Protein AF-A0A9P0C7Q3-F1 (afdb_monomer)

Organism: NCBI:txid40085

Foldseek 3Di:
DDDDCPVVLVVVLVVLVVVLVVVLVVVCVVVPDDPVVNVVSVVVSVVVSVVVNCVVVVVVVCCVVVVVVVVVVVCVVVVPDPPPVVVVVVVVVVVVVVVCVVVPPDPPPVVVVVVVVVVVVVVVVVVVVVVVVVVVVVVVVVVVVD

Sequence (146 aa):
MAKPKTEDASEDAKKIVDDAKNFIEKAISDIGKTSATKQLILGTASGWITGFMTMKIGKVAAVGIGGGVILLHIASQKGYIDINWEKINKKVDKISDKIEKESTGRSPDWFEKVSMKSYWTWMFIIHYNYLTYQSIKKLVLSIYWR

Radius of gyration: 27.17 Å; Cα contacts (8 Å, |Δi|>4): 17; chains: 1; bounding box: 51×82×52 Å

Mean predicted aligned error: 17.32 Å

pLDDT: mean 74.06, std 11.29, range [37.34, 89.81]

Secondary structure (DSSP, 8-state):
----THHHHHHHHHHHHHHHHHHHHHHHHHTTT-HHHHHHHHHHHHHHHHHHHHHHHHHHHHHHHHHHHHHHHHHHHHTS----HHHHHHHHHHHHHHHHHHHTT-S-THHHHHHHHHHHHHHHHHHHHHHHHHHHHHHHHHHHT-

Structure (mmCIF, N/CA/C/O backbone):
data_AF-A0A9P0C7Q3-F1
#
_entry.id   AF-A0A9P0C7Q3-F1
#
loop_
_atom_site.group_PDB
_atom_site.id
_atom_site.type_symbol
_atom_site.label_atom_id
_atom_site.label_alt_id
_atom_site.label_comp_id
_atom_site.label_asym_id
_atom_site.label_entity_id
_atom_site.label_seq_id
_atom_site.pdbx_PDB_ins_code
_atom_site.Cartn_x
_atom_site.Cartn_y
_atom_site.Cartn_z
_atom_site.occupancy
_atom_site.B_iso_or_equiv
_atom_site.auth_seq_id
_atom_site.auth_comp_id
_atom_site.auth_asym_id
_atom_site.auth_atom_id
_atom_site.pdbx_PDB_model_num
ATOM 1 N N . MET A 1 1 ? -19.156 -28.798 7.370 1.00 37.34 1 MET A N 1
ATOM 2 C CA . MET A 1 1 ? -17.829 -28.246 7.723 1.00 37.34 1 MET A CA 1
ATOM 3 C C . MET A 1 1 ? -17.200 -27.688 6.452 1.00 37.34 1 MET A C 1
ATOM 5 O O . MET A 1 1 ? -16.641 -28.452 5.682 1.00 37.34 1 MET A O 1
ATOM 9 N N . ALA A 1 2 ? -17.378 -26.396 6.163 1.00 43.88 2 ALA A N 1
ATOM 10 C CA . ALA A 1 2 ? -16.751 -25.768 4.999 1.00 43.88 2 ALA A CA 1
ATOM 11 C C . ALA A 1 2 ? -15.344 -25.315 5.405 1.00 43.88 2 ALA A C 1
ATOM 13 O O . ALA A 1 2 ? -15.204 -24.355 6.164 1.00 43.88 2 ALA A O 1
ATOM 14 N N . LYS A 1 3 ? -14.312 -26.046 4.967 1.00 42.84 3 LYS A N 1
ATOM 15 C CA . LYS A 1 3 ? -12.927 -25.575 5.076 1.00 42.84 3 LYS A CA 1
ATOM 16 C C . LYS A 1 3 ? -12.817 -24.247 4.302 1.00 42.84 3 LYS A C 1
ATOM 18 O O . LYS A 1 3 ? -13.356 -24.160 3.198 1.00 42.84 3 LYS A O 1
ATOM 23 N N . PRO A 1 4 ? -12.233 -23.191 4.888 1.00 45.59 4 PRO A N 1
ATOM 24 C CA . PRO A 1 4 ? -12.208 -21.874 4.269 1.00 45.59 4 PRO A CA 1
ATOM 25 C C . PRO A 1 4 ? -11.283 -21.870 3.043 1.00 45.59 4 PRO A C 1
ATOM 27 O O . PRO A 1 4 ? -10.241 -22.515 3.051 1.00 45.59 4 PRO A O 1
ATOM 30 N N . LYS A 1 5 ? -11.685 -21.100 2.023 1.00 53.03 5 LYS A N 1
ATOM 31 C CA . LYS A 1 5 ? -11.100 -20.871 0.678 1.00 53.03 5 LYS A CA 1
ATOM 32 C C . LYS A 1 5 ? -9.657 -20.318 0.652 1.00 53.03 5 LYS A C 1
ATOM 34 O O . LYS A 1 5 ? -9.258 -19.611 -0.272 1.00 53.03 5 LYS A O 1
ATOM 39 N N . THR A 1 6 ? -8.890 -20.542 1.711 1.00 49.25 6 THR A N 1
ATOM 40 C CA . THR A 1 6 ? -7.528 -20.036 1.893 1.00 49.25 6 THR A CA 1
ATOM 41 C C . THR A 1 6 ? -6.501 -20.918 1.182 1.00 49.25 6 THR A C 1
ATOM 43 O O . THR A 1 6 ? -5.482 -20.406 0.728 1.00 49.25 6 THR A O 1
ATOM 46 N N . GLU A 1 7 ? -6.784 -22.219 1.049 1.00 52.03 7 GLU A N 1
ATOM 47 C CA . GLU A 1 7 ? -5.955 -23.181 0.306 1.00 52.03 7 GLU A CA 1
ATOM 48 C C . GLU A 1 7 ? -5.970 -22.830 -1.195 1.00 52.03 7 GLU A C 1
ATOM 50 O O . GLU A 1 7 ? -4.906 -22.585 -1.767 1.00 52.03 7 GLU A O 1
ATOM 55 N N . ASP A 1 8 ? -7.161 -22.608 -1.763 1.00 57.59 8 ASP A N 1
ATOM 56 C CA . ASP A 1 8 ? -7.377 -22.231 -3.171 1.00 57.59 8 ASP A CA 1
ATOM 57 C C . ASP A 1 8 ? -6.686 -20.904 -3.539 1.00 57.59 8 ASP A C 1
ATOM 59 O O . ASP A 1 8 ? -5.949 -20.812 -4.517 1.00 57.59 8 ASP A O 1
ATOM 63 N N . ALA A 1 9 ? -6.845 -19.871 -2.702 1.00 59.00 9 ALA A N 1
ATOM 64 C CA . ALA A 1 9 ? -6.247 -18.558 -2.949 1.00 59.00 9 ALA A CA 1
ATOM 65 C C . ALA A 1 9 ? -4.712 -18.571 -2.851 1.00 59.00 9 ALA A C 1
ATOM 67 O O . ALA A 1 9 ? -4.043 -17.791 -3.533 1.00 59.00 9 ALA A O 1
ATOM 68 N N . SER A 1 10 ? -4.150 -19.435 -1.998 1.00 63.28 10 SER A N 1
ATOM 69 C CA . SER A 1 10 ? -2.699 -19.601 -1.868 1.00 63.28 10 SER A CA 1
ATOM 70 C C . SER A 1 10 ? -2.103 -20.369 -3.048 1.00 63.28 10 SER A C 1
ATOM 72 O O . SER A 1 10 ? -0.996 -20.056 -3.489 1.00 63.28 10 SER A O 1
ATOM 74 N N . GLU A 1 11 ? -2.842 -21.338 -3.586 1.00 69.81 11 GLU A N 1
ATOM 75 C CA . GLU A 1 11 ? -2.429 -22.123 -4.742 1.00 69.81 11 GLU A CA 1
ATOM 76 C C . GLU A 1 11 ? -2.530 -21.300 -6.033 1.00 69.81 11 GLU A C 1
ATOM 78 O O . GLU A 1 11 ? -1.590 -21.288 -6.829 1.00 69.81 11 GLU A O 1
ATOM 83 N N . ASP A 1 12 ? -3.601 -20.519 -6.190 1.00 72.00 12 ASP A N 1
ATOM 84 C CA . ASP A 1 12 ? -3.768 -19.568 -7.293 1.00 72.00 12 ASP A CA 1
ATOM 85 C C . ASP A 1 12 ? -2.685 -18.484 -7.277 1.00 72.00 12 ASP A C 1
ATOM 87 O O . ASP A 1 12 ? -2.139 -18.119 -8.318 1.00 72.00 12 ASP A O 1
ATOM 91 N N . ALA A 1 13 ? -2.331 -17.981 -6.092 1.00 71.12 13 ALA A N 1
ATOM 92 C CA . ALA A 1 13 ? -1.251 -17.014 -5.939 1.00 71.12 13 ALA A CA 1
ATOM 93 C C . ALA A 1 13 ? 0.104 -17.600 -6.346 1.00 71.12 13 ALA A C 1
ATOM 95 O O . ALA A 1 13 ? 0.865 -16.940 -7.051 1.00 71.12 13 ALA A O 1
ATOM 96 N N . LYS A 1 14 ? 0.393 -18.842 -5.937 1.00 77.44 14 LYS A N 1
ATOM 97 C CA . LYS A 1 14 ? 1.622 -19.546 -6.327 1.00 77.44 14 LYS A CA 1
ATOM 98 C C . LYS A 1 14 ? 1.687 -19.757 -7.838 1.00 77.44 14 LYS A C 1
ATOM 100 O O . LYS A 1 14 ? 2.686 -19.379 -8.438 1.00 77.44 14 LYS A O 1
ATOM 105 N N . LYS A 1 15 ? 0.603 -20.236 -8.457 1.00 81.38 15 LYS A N 1
ATOM 106 C CA . LYS A 1 15 ? 0.513 -20.430 -9.916 1.00 81.38 15 LYS A CA 1
ATOM 107 C C . LYS A 1 15 ? 0.750 -19.131 -10.692 1.00 81.38 15 LYS A C 1
ATOM 109 O O . LYS A 1 15 ? 1.559 -19.114 -11.611 1.00 81.38 15 LYS A O 1
ATOM 114 N N . ILE A 1 16 ? 0.122 -18.027 -10.280 1.00 77.75 16 ILE A N 1
ATOM 115 C CA . ILE A 1 16 ? 0.304 -16.710 -10.920 1.00 77.75 16 ILE A CA 1
ATOM 116 C C . ILE A 1 16 ? 1.750 -16.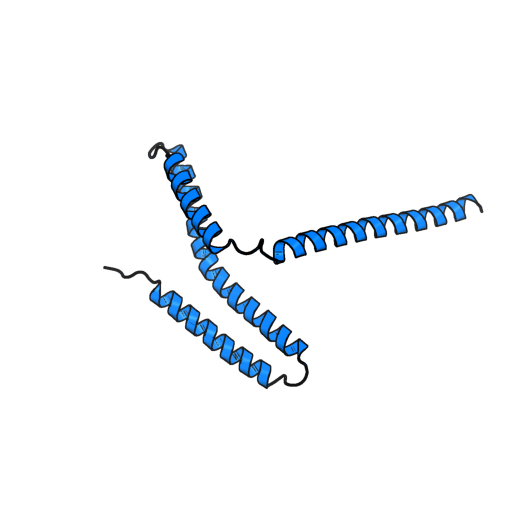213 -10.783 1.00 77.75 16 ILE A C 1
ATOM 118 O O . ILE A 1 16 ? 2.299 -15.632 -11.720 1.00 77.75 16 ILE A O 1
ATOM 122 N N . VAL A 1 17 ? 2.374 -16.423 -9.621 1.00 79.06 17 VAL A N 1
ATOM 123 C CA . VAL A 1 17 ? 3.772 -16.037 -9.386 1.00 79.06 17 VAL A C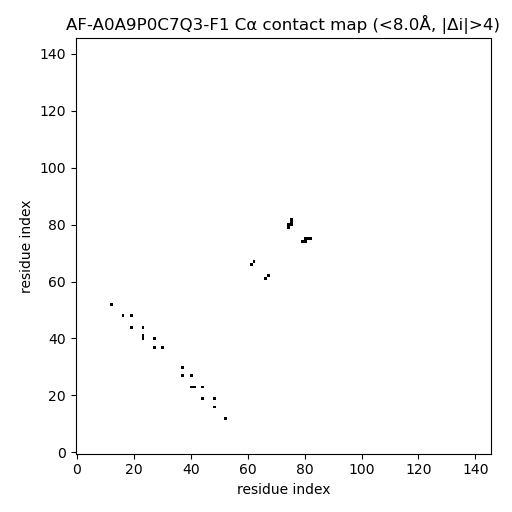A 1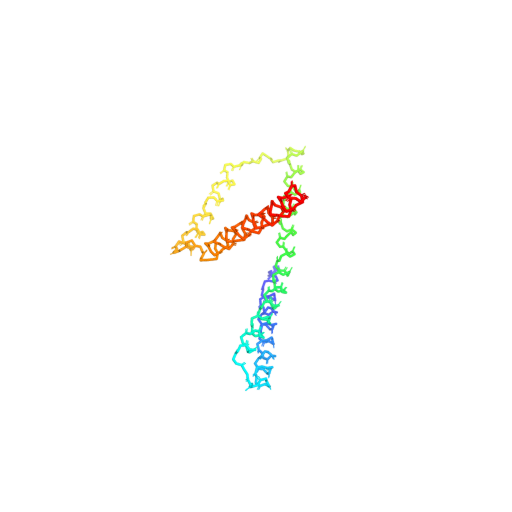
ATOM 124 C C . VAL A 1 17 ? 4.727 -16.885 -10.227 1.00 79.06 17 VAL A C 1
ATOM 126 O O . VAL A 1 17 ? 5.670 -16.332 -10.794 1.00 79.06 17 VAL A O 1
ATOM 129 N N . ASP A 1 18 ? 4.490 -18.190 -10.337 1.00 84.56 18 ASP A N 1
ATOM 130 C CA . ASP A 1 18 ? 5.337 -19.106 -11.105 1.00 84.56 18 ASP A CA 1
ATOM 131 C C . ASP A 1 18 ? 5.211 -18.880 -12.622 1.00 84.56 18 ASP A C 1
ATOM 133 O O . ASP A 1 18 ? 6.228 -18.816 -13.317 1.00 84.56 18 ASP A O 1
ATOM 137 N N . ASP A 1 19 ? 4.003 -18.638 -13.139 1.00 84.62 19 ASP A N 1
ATOM 138 C CA . ASP A 1 19 ? 3.800 -18.246 -14.542 1.00 84.62 19 ASP A CA 1
ATOM 139 C C . ASP A 1 19 ? 4.510 -16.931 -14.861 1.00 84.62 19 ASP A C 1
ATOM 141 O O . ASP A 1 19 ? 5.195 -16.800 -15.880 1.00 84.62 19 ASP A O 1
ATOM 145 N N . ALA A 1 20 ? 4.405 -15.951 -13.966 1.00 80.50 20 ALA A N 1
ATOM 146 C CA . ALA A 1 20 ? 5.045 -14.668 -14.175 1.00 80.50 20 ALA A CA 1
ATOM 147 C C . ALA A 1 20 ? 6.579 -14.766 -14.107 1.00 80.50 20 ALA A C 1
ATOM 149 O O . ALA A 1 20 ? 7.257 -14.123 -14.909 1.00 80.50 20 ALA A O 1
ATOM 150 N N . LYS A 1 21 ? 7.136 -15.611 -13.227 1.00 82.31 21 LYS A N 1
ATOM 151 C CA . LYS A 1 21 ? 8.575 -15.931 -13.217 1.00 82.31 21 LYS A CA 1
ATOM 152 C C . LYS A 1 21 ? 9.029 -16.526 -14.549 1.00 82.31 21 LYS A C 1
ATOM 154 O O . LYS A 1 21 ? 9.985 -16.014 -15.125 1.00 82.31 21 LYS A O 1
ATOM 159 N N . ASN A 1 22 ? 8.309 -17.516 -15.079 1.00 87.75 22 ASN A N 1
ATOM 160 C CA . ASN A 1 22 ? 8.626 -18.140 -16.369 1.00 87.75 22 ASN A CA 1
ATOM 161 C C . ASN A 1 22 ? 8.582 -17.132 -17.537 1.00 87.75 22 ASN A C 1
ATOM 163 O O . ASN A 1 22 ? 9.462 -17.134 -18.401 1.00 87.75 22 ASN A O 1
ATOM 167 N N . PHE A 1 23 ? 7.593 -16.231 -17.566 1.00 83.88 23 PHE A N 1
ATOM 168 C CA . PHE A 1 23 ? 7.494 -15.174 -18.586 1.00 83.88 23 PHE A CA 1
ATOM 169 C C . PHE A 1 23 ? 8.629 -14.151 -18.498 1.00 83.88 23 PHE A C 1
ATOM 171 O O . PHE A 1 23 ? 9.174 -13.726 -19.520 1.00 83.88 23 PHE A O 1
ATOM 178 N N . ILE A 1 24 ? 8.992 -13.762 -17.279 1.00 80.50 24 ILE A N 1
ATOM 179 C CA . ILE A 1 24 ? 10.086 -12.831 -17.017 1.00 80.50 24 ILE A CA 1
ATOM 180 C C . ILE A 1 24 ? 11.427 -13.459 -17.407 1.00 80.50 24 ILE A C 1
ATOM 182 O O . ILE A 1 24 ? 12.215 -12.811 -18.092 1.00 80.50 24 ILE A O 1
ATOM 186 N N . GLU A 1 25 ? 11.684 -14.715 -17.035 1.00 81.31 25 GLU A N 1
ATOM 187 C CA . GLU A 1 25 ? 12.903 -15.439 -17.418 1.00 81.31 25 GLU A CA 1
ATOM 188 C C . GLU A 1 25 ? 13.043 -15.544 -18.939 1.00 81.31 25 GLU A C 1
ATOM 190 O O . GLU A 1 25 ? 14.119 -15.275 -19.480 1.00 81.31 25 GLU A O 1
ATOM 195 N N . LYS A 1 26 ? 11.942 -15.828 -19.643 1.00 82.88 26 LYS A N 1
ATOM 196 C CA . LYS A 1 26 ? 11.910 -15.875 -21.109 1.00 82.88 26 LYS A CA 1
ATOM 197 C C . LYS A 1 26 ? 12.211 -14.507 -21.737 1.00 82.88 26 LYS A C 1
ATOM 199 O O . LYS A 1 26 ? 13.073 -14.413 -22.607 1.00 82.88 26 LYS A O 1
ATOM 204 N N . ALA A 1 27 ? 11.603 -13.432 -21.230 1.00 78.75 27 ALA A N 1
ATOM 205 C CA . ALA A 1 27 ? 11.865 -12.065 -21.694 1.00 78.75 27 ALA A CA 1
ATOM 206 C C . ALA A 1 27 ? 13.305 -11.594 -21.395 1.00 78.75 27 ALA A C 1
ATOM 208 O O . ALA A 1 27 ? 13.925 -10.894 -22.197 1.00 78.75 27 ALA A O 1
ATOM 209 N N . ILE A 1 28 ? 13.869 -11.992 -20.252 1.00 74.00 28 ILE A N 1
ATOM 210 C CA . ILE A 1 28 ? 15.256 -11.685 -19.867 1.00 74.00 28 ILE A CA 1
ATOM 211 C C . ILE A 1 28 ? 16.269 -12.457 -20.719 1.00 74.00 28 ILE A C 1
ATOM 213 O O . ILE A 1 28 ? 17.367 -11.938 -20.966 1.00 74.00 28 ILE A O 1
ATOM 217 N N . SER A 1 29 ? 15.921 -13.679 -21.129 1.00 75.69 29 SER A N 1
ATOM 218 C CA . SER A 1 29 ? 16.710 -14.498 -22.053 1.00 75.69 29 SER A CA 1
ATOM 219 C C . SER A 1 29 ? 16.763 -13.850 -23.443 1.00 75.69 29 SER A C 1
ATOM 221 O O . SER A 1 29 ? 17.849 -13.687 -24.000 1.00 75.69 29 SER A O 1
ATOM 223 N N . ASP A 1 30 ? 15.626 -13.351 -23.939 1.00 74.31 30 ASP A N 1
ATOM 224 C CA . ASP A 1 30 ? 15.517 -12.739 -25.272 1.00 74.31 30 ASP A CA 1
ATOM 225 C C . ASP A 1 30 ? 16.204 -11.356 -25.387 1.00 74.31 30 ASP A C 1
ATOM 227 O O . ASP A 1 30 ? 16.688 -10.983 -26.456 1.00 74.31 30 ASP A O 1
ATOM 231 N N . ILE A 1 31 ? 16.317 -10.581 -24.298 1.00 66.19 31 ILE A N 1
ATOM 232 C CA . ILE A 1 31 ? 16.788 -9.172 -24.319 1.00 66.19 31 ILE A CA 1
ATOM 233 C C . ILE A 1 31 ? 18.281 -9.042 -23.928 1.00 66.19 31 ILE A C 1
ATOM 235 O O . ILE A 1 31 ? 18.715 -8.086 -23.289 1.00 66.19 31 ILE A O 1
ATOM 239 N N . GLY A 1 32 ? 19.124 -10.007 -24.300 1.00 59.50 32 GLY A N 1
ATOM 240 C CA . GLY A 1 32 ? 20.499 -10.208 -23.803 1.00 59.50 32 GLY A CA 1
ATOM 241 C C . GLY A 1 32 ? 21.576 -9.110 -23.980 1.00 59.50 32 GLY A C 1
ATOM 242 O O . GLY A 1 32 ? 22.748 -9.467 -24.025 1.00 59.50 32 GLY A O 1
ATOM 243 N N . LYS A 1 33 ? 21.273 -7.804 -24.069 1.00 57.88 33 LYS A N 1
ATOM 244 C CA . LYS A 1 33 ? 22.278 -6.770 -24.405 1.00 57.88 33 LYS A CA 1
ATOM 245 C C . LYS A 1 33 ? 22.518 -5.638 -23.391 1.00 57.88 33 LYS A C 1
ATOM 247 O O . LYS A 1 33 ? 23.448 -4.871 -23.604 1.00 57.88 33 LYS A O 1
ATOM 252 N N . THR A 1 34 ? 21.798 -5.515 -22.266 1.00 59.75 34 THR A N 1
ATOM 253 C CA . THR A 1 34 ? 22.147 -4.522 -21.211 1.00 59.75 34 THR A CA 1
ATOM 254 C C . THR A 1 34 ? 21.635 -4.918 -19.815 1.00 59.75 34 THR A C 1
ATOM 256 O O . THR A 1 34 ? 20.465 -5.251 -19.642 1.00 59.75 34 THR A O 1
ATOM 259 N N . SER A 1 35 ? 22.509 -4.847 -18.799 1.00 63.94 35 SER A N 1
ATOM 260 C CA . SER A 1 35 ? 22.218 -5.194 -17.390 1.00 63.94 35 SER A CA 1
ATOM 261 C C . SER A 1 35 ? 21.105 -4.332 -16.766 1.00 63.94 35 SER A C 1
ATOM 263 O O . SER A 1 35 ? 20.217 -4.845 -16.084 1.00 63.94 35 SER A O 1
ATOM 265 N N . ALA A 1 36 ? 21.084 -3.033 -17.081 1.00 69.25 36 ALA A N 1
ATOM 266 C CA . ALA A 1 36 ? 20.076 -2.098 -16.578 1.00 69.25 36 ALA A CA 1
ATOM 267 C C . ALA A 1 36 ? 18.656 -2.422 -17.082 1.00 69.25 36 ALA A C 1
ATOM 269 O O . ALA A 1 36 ? 17.696 -2.346 -16.322 1.00 69.25 36 ALA A O 1
ATOM 270 N N . THR A 1 37 ? 18.514 -2.856 -18.338 1.00 73.31 37 THR A N 1
ATOM 271 C CA . THR A 1 37 ? 17.220 -3.236 -18.925 1.00 73.31 37 THR A CA 1
ATOM 272 C C . THR A 1 37 ? 16.665 -4.507 -18.279 1.00 73.31 37 THR A C 1
ATOM 274 O O . THR A 1 37 ? 15.465 -4.588 -18.037 1.00 73.31 37 THR A O 1
ATOM 277 N N . LYS A 1 38 ? 17.528 -5.468 -17.912 1.00 69.94 38 LYS A N 1
ATOM 278 C CA . LYS A 1 38 ? 17.121 -6.668 -17.158 1.00 69.94 38 LYS A CA 1
ATOM 279 C C . LYS A 1 38 ? 16.586 -6.311 -15.774 1.00 69.94 38 LYS A C 1
ATOM 281 O O . LYS A 1 38 ? 15.525 -6.795 -15.395 1.00 69.94 38 LYS A O 1
ATOM 286 N N . GLN A 1 39 ? 17.283 -5.439 -15.043 1.00 75.00 39 GLN A N 1
ATOM 287 C CA . GLN A 1 39 ? 16.839 -4.975 -13.724 1.00 75.00 39 GLN A CA 1
ATOM 288 C C . GLN A 1 39 ? 15.551 -4.153 -13.797 1.00 75.00 39 GLN A C 1
ATOM 290 O O . GLN A 1 39 ? 14.691 -4.302 -12.934 1.00 75.00 39 GLN A O 1
ATOM 295 N N . LEU A 1 40 ? 15.391 -3.333 -14.840 1.00 82.62 40 LEU A N 1
ATOM 296 C CA . LEU A 1 40 ? 14.163 -2.582 -15.077 1.00 82.62 40 LEU A CA 1
ATOM 297 C C . LEU A 1 40 ? 12.987 -3.527 -15.349 1.00 82.62 40 LEU A C 1
ATOM 299 O O . LEU A 1 40 ? 11.967 -3.413 -14.685 1.00 82.62 40 LEU A O 1
ATOM 303 N N . ILE A 1 41 ? 13.133 -4.493 -16.261 1.00 80.19 41 ILE A N 1
ATOM 304 C CA . ILE A 1 41 ? 12.068 -5.455 -16.587 1.00 80.19 41 ILE A CA 1
ATOM 305 C C . ILE A 1 41 ? 11.718 -6.312 -15.365 1.00 80.19 41 ILE A C 1
ATOM 307 O O . ILE A 1 41 ? 10.539 -6.468 -15.051 1.00 80.19 41 ILE A O 1
ATOM 311 N N . LEU A 1 42 ? 12.723 -6.800 -14.629 1.00 80.25 42 LEU A N 1
ATOM 312 C CA . LEU A 1 42 ? 12.528 -7.515 -13.364 1.00 80.25 42 LEU A CA 1
ATOM 313 C C . LEU A 1 42 ? 11.788 -6.656 -12.336 1.00 80.25 42 LEU A C 1
ATOM 315 O O . LEU A 1 42 ? 10.839 -7.122 -11.705 1.00 80.25 42 LEU A O 1
ATOM 319 N N . GLY A 1 43 ? 12.196 -5.398 -12.178 1.00 81.62 43 GLY A N 1
ATOM 320 C CA . GLY A 1 43 ? 11.588 -4.450 -11.247 1.00 81.62 43 GLY A CA 1
ATOM 321 C C . GLY A 1 43 ? 10.149 -4.092 -11.621 1.00 81.62 43 GLY A C 1
ATOM 322 O O . GLY A 1 43 ? 9.262 -4.111 -10.772 1.00 81.62 43 GLY A O 1
ATOM 323 N N . THR A 1 44 ? 9.879 -3.825 -12.898 1.00 85.88 44 THR A N 1
ATOM 324 C CA . THR A 1 44 ? 8.539 -3.489 -13.391 1.00 85.88 44 THR A CA 1
ATOM 325 C C . THR A 1 44 ? 7.599 -4.690 -13.329 1.00 85.88 44 THR A C 1
ATOM 327 O O . THR A 1 44 ? 6.463 -4.549 -12.877 1.00 85.88 44 THR A O 1
ATOM 330 N N . ALA A 1 45 ? 8.055 -5.880 -13.721 1.00 85.00 45 ALA A N 1
ATOM 331 C CA . ALA A 1 45 ? 7.221 -7.075 -13.707 1.00 85.00 45 ALA A CA 1
ATOM 332 C C . ALA A 1 45 ? 6.938 -7.561 -12.276 1.00 85.00 45 ALA A C 1
ATOM 334 O O . ALA A 1 45 ? 5.787 -7.847 -11.946 1.00 85.00 45 ALA A O 1
ATOM 335 N N . SER A 1 46 ? 7.941 -7.554 -11.390 1.00 83.31 46 SER A N 1
ATOM 336 C CA . SER A 1 46 ? 7.730 -7.839 -9.960 1.00 83.31 46 SER A CA 1
ATOM 337 C C . SER A 1 46 ? 6.789 -6.825 -9.301 1.00 83.31 46 SER A C 1
ATOM 339 O O . SER A 1 46 ? 5.915 -7.217 -8.523 1.00 83.31 46 SER A O 1
ATOM 341 N N . GLY A 1 47 ? 6.892 -5.543 -9.669 1.00 83.31 47 GLY A N 1
ATOM 342 C CA . GLY A 1 47 ? 5.961 -4.499 -9.244 1.00 83.31 47 GLY A CA 1
ATOM 343 C C . GLY A 1 47 ? 4.524 -4.747 -9.713 1.00 83.31 47 GLY A C 1
ATOM 344 O O . GLY A 1 47 ? 3.588 -4.588 -8.930 1.00 83.31 47 GLY A O 1
ATOM 345 N N . TRP A 1 48 ? 4.333 -5.200 -10.955 1.00 84.81 48 TRP A N 1
ATOM 346 C CA . TRP A 1 48 ? 3.005 -5.481 -11.508 1.00 84.81 48 TRP A CA 1
ATOM 347 C C . TRP A 1 48 ? 2.341 -6.712 -10.872 1.00 84.81 48 TRP A C 1
ATOM 349 O O . TRP A 1 48 ? 1.177 -6.641 -10.476 1.00 84.81 48 TRP A O 1
ATOM 359 N N . ILE A 1 49 ? 3.089 -7.803 -10.674 1.00 83.50 49 ILE A N 1
ATOM 360 C CA . ILE A 1 49 ? 2.602 -9.020 -9.993 1.00 83.50 49 ILE A CA 1
ATOM 361 C C . ILE A 1 49 ? 2.223 -8.706 -8.542 1.00 83.50 49 ILE A C 1
ATOM 363 O O . ILE A 1 49 ? 1.135 -9.059 -8.082 1.00 83.50 49 ILE A O 1
ATOM 367 N N . THR A 1 50 ? 3.098 -7.988 -7.831 1.00 85.06 50 THR A N 1
ATOM 368 C CA . THR A 1 50 ? 2.851 -7.572 -6.444 1.00 85.06 50 THR A CA 1
ATOM 369 C C . THR A 1 50 ? 1.633 -6.652 -6.363 1.00 85.06 50 THR A C 1
ATOM 371 O O . THR A 1 50 ? 0.802 -6.811 -5.467 1.00 85.06 50 THR A O 1
ATOM 374 N N . GLY A 1 51 ? 1.466 -5.735 -7.322 1.00 81.69 51 GLY A N 1
ATOM 375 C CA . GLY A 1 51 ? 0.302 -4.853 -7.415 1.00 81.69 51 GLY A CA 1
ATOM 376 C C . GLY A 1 51 ? -1.009 -5.608 -7.655 1.00 81.69 51 GLY A C 1
ATOM 377 O O . GLY A 1 51 ? -2.004 -5.347 -6.975 1.00 81.69 51 GLY A O 1
ATOM 378 N N . PHE A 1 52 ? -1.010 -6.595 -8.554 1.00 77.62 52 PHE A N 1
ATOM 379 C CA . PHE A 1 52 ? -2.189 -7.421 -8.831 1.00 77.62 52 PHE A CA 1
ATOM 380 C C . PHE A 1 52 ? -2.593 -8.277 -7.620 1.00 77.62 52 PHE A C 1
ATOM 382 O O . PHE A 1 52 ? -3.774 -8.344 -7.262 1.00 77.62 52 PHE A O 1
ATOM 389 N N . MET A 1 53 ? -1.612 -8.866 -6.929 1.00 80.69 53 MET A N 1
ATOM 390 C CA . MET A 1 53 ? -1.832 -9.617 -5.688 1.00 80.69 53 MET A CA 1
ATOM 391 C C . MET A 1 53 ? -2.369 -8.710 -4.566 1.00 80.69 53 MET A C 1
ATOM 393 O O . MET A 1 53 ? -3.334 -9.055 -3.878 1.00 80.69 53 MET A O 1
ATOM 397 N N . THR A 1 54 ? -1.807 -7.504 -4.438 1.00 83.56 54 THR A N 1
ATOM 398 C CA . THR A 1 54 ? -2.231 -6.494 -3.457 1.00 83.56 54 THR A CA 1
ATOM 399 C C . THR A 1 54 ? -3.645 -5.992 -3.733 1.00 83.56 54 THR A C 1
ATOM 401 O O . THR A 1 54 ? -4.393 -5.775 -2.789 1.00 83.56 54 THR A O 1
ATOM 404 N N . MET A 1 55 ? -4.083 -5.872 -4.990 1.00 80.81 55 MET A N 1
ATOM 405 C CA . MET A 1 55 ? -5.479 -5.538 -5.312 1.00 80.81 55 MET A CA 1
ATOM 406 C C . MET A 1 55 ? -6.470 -6.611 -4.839 1.00 80.81 55 MET A C 1
ATOM 408 O O . MET A 1 55 ? -7.565 -6.272 -4.383 1.00 80.81 55 MET A O 1
ATOM 412 N N . LYS A 1 56 ? -6.112 -7.901 -4.925 1.00 79.56 56 LYS A N 1
ATOM 413 C CA . LYS A 1 56 ? -6.977 -8.994 -4.448 1.00 79.56 56 LYS A CA 1
ATOM 414 C C . LYS A 1 56 ? -7.100 -8.992 -2.927 1.00 79.56 56 LYS A C 1
ATOM 416 O O . LYS A 1 56 ? -8.215 -9.011 -2.408 1.00 79.56 56 LYS A O 1
ATOM 421 N N . ILE A 1 57 ? -5.970 -8.905 -2.224 1.00 77.44 57 ILE A N 1
ATOM 422 C CA . ILE A 1 57 ? -5.942 -8.831 -0.755 1.00 77.44 57 ILE A CA 1
ATOM 423 C C . ILE A 1 57 ? -6.565 -7.510 -0.281 1.00 77.44 57 ILE A C 1
ATOM 425 O O . ILE A 1 57 ? -7.320 -7.487 0.684 1.00 77.44 57 ILE A O 1
ATOM 429 N N . GLY A 1 58 ? -6.317 -6.424 -1.009 1.00 78.81 58 GLY A N 1
ATOM 430 C CA . GLY A 1 58 ? -6.794 -5.077 -0.728 1.00 78.81 58 GLY A CA 1
ATOM 431 C C . GLY A 1 58 ? -8.306 -4.938 -0.842 1.00 78.81 58 GLY A C 1
ATOM 432 O O . GLY A 1 58 ? -8.895 -4.271 -0.005 1.00 78.81 58 GLY A O 1
ATOM 433 N N . LYS A 1 59 ? -8.969 -5.610 -1.794 1.00 82.75 59 LYS A N 1
ATOM 434 C CA . LYS A 1 59 ? -10.443 -5.642 -1.848 1.00 82.75 59 LYS A CA 1
ATOM 435 C C . LYS A 1 59 ? -11.039 -6.329 -0.620 1.00 82.75 59 LYS A C 1
ATOM 437 O O . LYS A 1 59 ? -11.984 -5.812 -0.035 1.00 82.75 59 LYS A O 1
ATOM 442 N N . VAL A 1 60 ? -10.472 -7.460 -0.204 1.00 82.06 60 VAL A N 1
ATOM 443 C CA . VAL A 1 60 ? -10.932 -8.186 0.992 1.00 82.06 60 VAL A CA 1
ATOM 444 C C . VAL A 1 60 ? -10.645 -7.379 2.261 1.00 82.06 60 VAL A C 1
ATOM 446 O O . VAL A 1 60 ? -11.524 -7.241 3.108 1.00 82.06 60 VAL A O 1
ATOM 449 N N . ALA A 1 61 ? -9.458 -6.777 2.364 1.00 84.50 61 ALA A N 1
ATOM 450 C CA . ALA A 1 61 ? -9.077 -5.911 3.474 1.00 84.50 61 ALA A CA 1
ATOM 451 C C . ALA A 1 61 ? -9.940 -4.641 3.536 1.00 84.50 61 ALA A C 1
ATOM 453 O O . ALA A 1 61 ? -10.419 -4.290 4.607 1.00 84.50 61 ALA A O 1
ATOM 454 N N . ALA A 1 62 ? -10.207 -3.988 2.403 1.00 86.25 62 ALA A N 1
ATOM 455 C CA . ALA A 1 62 ? -11.042 -2.792 2.330 1.00 86.25 62 ALA A CA 1
ATOM 456 C C . ALA A 1 62 ? -12.502 -3.087 2.692 1.00 86.25 62 ALA A C 1
ATOM 458 O O . ALA A 1 62 ? -13.112 -2.303 3.412 1.00 86.25 62 ALA A O 1
ATOM 459 N N . VAL A 1 63 ? -13.058 -4.224 2.254 1.00 86.38 63 VAL A N 1
ATOM 460 C CA . VAL A 1 63 ? -14.415 -4.645 2.646 1.00 86.38 63 VAL A CA 1
ATOM 461 C C . VAL A 1 63 ? -14.463 -5.029 4.127 1.00 86.38 63 VAL A C 1
ATOM 463 O O . VAL A 1 63 ? -15.406 -4.651 4.815 1.00 86.38 63 VAL A O 1
ATOM 466 N N . GLY A 1 64 ? -13.445 -5.722 4.642 1.00 89.06 64 GLY A N 1
ATOM 467 C CA . GLY A 1 64 ? -13.361 -6.083 6.059 1.00 89.06 64 GLY A CA 1
ATOM 468 C C . GLY A 1 64 ? -13.230 -4.864 6.977 1.00 89.06 64 GLY A C 1
ATOM 469 O O . GLY A 1 64 ? -14.003 -4.716 7.921 1.00 89.06 64 GLY A O 1
ATOM 470 N N . ILE A 1 65 ? -12.293 -3.962 6.675 1.00 87.56 65 ILE A N 1
ATOM 471 C CA . ILE A 1 65 ? -12.050 -2.736 7.448 1.00 87.56 65 ILE A CA 1
ATOM 472 C C . ILE A 1 65 ? -13.221 -1.760 7.274 1.00 87.56 65 ILE A C 1
ATOM 474 O O . ILE A 1 65 ? -13.778 -1.289 8.263 1.00 87.56 65 ILE A O 1
ATOM 478 N N . GLY A 1 66 ? -13.646 -1.492 6.038 1.00 87.44 66 GLY A N 1
ATOM 479 C CA . GLY A 1 66 ? -14.744 -0.569 5.743 1.00 87.44 66 GLY A CA 1
ATOM 480 C C . GLY A 1 66 ? -16.089 -1.055 6.282 1.00 87.44 66 GLY A C 1
ATOM 481 O O . GLY A 1 66 ? -16.812 -0.291 6.919 1.00 87.44 66 GLY A O 1
ATOM 482 N N . GLY A 1 67 ? -16.402 -2.341 6.110 1.00 89.81 67 GLY A N 1
ATOM 483 C CA . GLY A 1 67 ? -17.598 -2.962 6.680 1.00 89.81 67 GLY A CA 1
ATOM 484 C C . GLY A 1 67 ? -17.581 -2.963 8.210 1.00 89.81 67 GLY A C 1
ATOM 485 O O . GLY A 1 67 ? -18.602 -2.668 8.829 1.00 89.81 67 GLY A O 1
ATOM 486 N N . GLY A 1 68 ? -16.419 -3.210 8.823 1.00 86.56 68 GLY A N 1
ATOM 487 C CA . GLY A 1 68 ? -16.237 -3.143 10.274 1.00 86.56 68 GLY A CA 1
ATOM 488 C C . GLY A 1 68 ? -16.512 -1.752 10.849 1.00 86.56 68 GLY A C 1
ATOM 489 O O . GLY A 1 68 ? -17.226 -1.637 11.843 1.00 86.56 68 GLY A O 1
ATOM 490 N N . VAL A 1 69 ? -16.021 -0.692 10.199 1.00 85.44 69 VAL A N 1
ATOM 491 C CA . VAL A 1 69 ? -16.259 0.702 10.623 1.00 85.44 69 VAL A CA 1
ATOM 492 C C . VAL A 1 69 ? -17.738 1.083 10.505 1.00 85.44 69 VAL A C 1
ATOM 494 O O . VAL A 1 69 ? -18.291 1.689 11.423 1.00 85.44 69 VAL A O 1
ATOM 497 N N . ILE A 1 70 ? -18.407 0.694 9.416 1.00 86.88 70 ILE A N 1
ATOM 498 C CA . ILE A 1 70 ? -19.839 0.975 9.217 1.00 86.88 70 ILE A CA 1
ATOM 499 C C . ILE A 1 70 ? -20.690 0.235 10.260 1.00 86.88 70 ILE A C 1
ATOM 501 O O . ILE A 1 70 ? -21.571 0.836 10.878 1.00 86.88 70 ILE A O 1
ATOM 505 N N . LEU A 1 71 ? -20.410 -1.050 10.502 1.00 81.69 71 LEU A N 1
ATOM 506 C CA . LEU A 1 71 ? -21.093 -1.835 11.536 1.00 81.69 71 LEU A CA 1
ATOM 507 C C . LEU A 1 71 ? -20.866 -1.250 12.935 1.00 81.69 71 LEU A C 1
ATOM 509 O O . LEU A 1 71 ? -21.808 -1.198 13.723 1.00 81.69 71 LEU A O 1
ATOM 513 N N . LEU A 1 72 ? -19.658 -0.759 13.229 1.00 79.06 72 LEU A N 1
ATOM 514 C CA . LEU A 1 72 ? -19.341 -0.096 14.495 1.00 79.06 72 LEU A CA 1
ATOM 515 C C . LEU A 1 72 ? -20.154 1.194 14.678 1.00 79.06 72 LEU A C 1
ATOM 517 O O . LEU A 1 72 ? -20.673 1.446 15.765 1.00 79.06 72 LEU A O 1
ATOM 521 N N . HIS A 1 73 ? -20.326 1.974 13.608 1.00 77.56 73 HIS A N 1
ATOM 522 C CA . HIS A 1 73 ? -21.135 3.193 13.629 1.00 77.56 73 HIS A CA 1
ATOM 523 C C . HIS A 1 73 ? -22.621 2.892 13.895 1.00 77.56 73 HIS A C 1
ATOM 525 O O . HIS A 1 73 ? -23.246 3.531 14.741 1.00 77.56 73 HIS A O 1
ATOM 531 N N . ILE A 1 74 ? -23.179 1.864 13.244 1.00 74.69 74 ILE A N 1
ATOM 532 C CA . ILE A 1 74 ? -24.575 1.435 13.445 1.00 74.69 74 ILE A CA 1
ATOM 533 C C . ILE A 1 74 ? -24.780 0.835 14.847 1.00 74.69 74 ILE A C 1
ATOM 535 O O . ILE A 1 74 ? -25.792 1.115 15.491 1.00 74.69 74 ILE A O 1
ATOM 539 N N .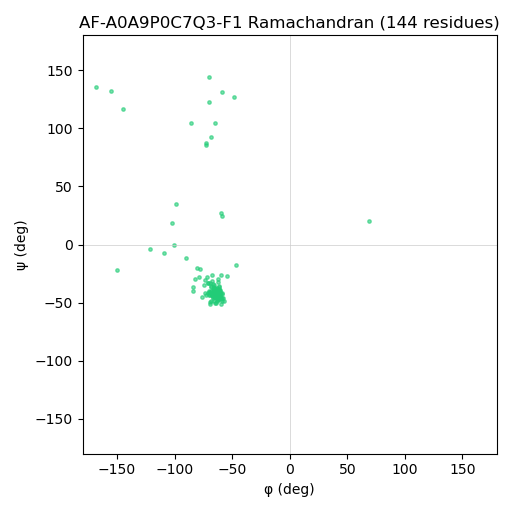 ALA A 1 75 ? -23.825 0.044 15.344 1.00 70.06 75 ALA A N 1
ATOM 540 C CA . ALA A 1 75 ? -23.870 -0.531 16.689 1.00 70.06 75 ALA A CA 1
ATOM 541 C C . ALA A 1 75 ? -23.828 0.552 17.778 1.00 70.06 75 ALA A C 1
ATOM 543 O O . ALA A 1 75 ? -24.591 0.478 18.742 1.00 70.06 75 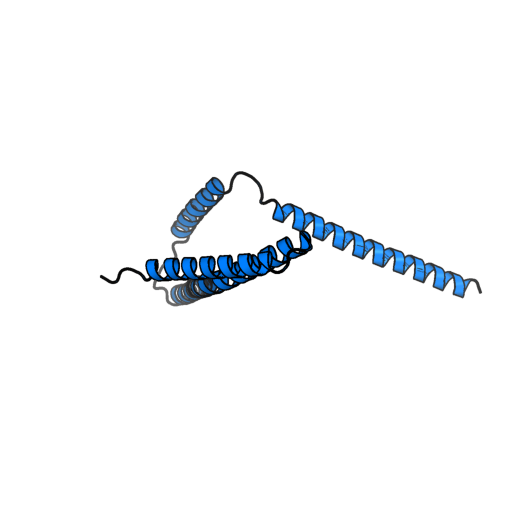ALA A O 1
ATOM 544 N N . SER A 1 76 ? -23.000 1.585 17.586 1.00 66.31 76 SER A N 1
ATOM 545 C CA . SER A 1 76 ? -22.920 2.736 18.489 1.00 66.31 76 SER A CA 1
ATOM 546 C C . SER A 1 76 ? -24.204 3.575 18.492 1.00 66.31 76 SER A C 1
ATOM 548 O O . SER A 1 76 ? -24.583 4.082 19.542 1.00 66.31 76 SER A O 1
ATOM 550 N N . GLN A 1 77 ? -24.897 3.694 17.354 1.00 62.59 77 GLN A N 1
ATOM 551 C CA . GLN A 1 77 ? -26.151 4.453 17.232 1.00 62.59 77 GLN A CA 1
ATOM 552 C C . GLN A 1 77 ? -27.383 3.692 17.759 1.00 62.59 77 GLN A C 1
ATOM 554 O O . GLN A 1 77 ? -28.346 4.319 18.194 1.00 62.59 77 GLN A O 1
ATOM 559 N N . LYS A 1 78 ? -27.380 2.349 17.721 1.00 57.25 78 LYS A N 1
ATOM 560 C CA . LYS A 1 78 ? -28.521 1.507 18.144 1.00 57.25 78 LYS A CA 1
ATOM 561 C C . LYS A 1 78 ? -28.397 0.880 19.541 1.00 57.25 78 LYS A C 1
ATOM 563 O O . LYS A 1 78 ? -29.317 0.184 19.958 1.00 57.25 78 LYS A O 1
ATOM 568 N N . GLY A 1 79 ? -27.305 1.121 20.268 1.00 56.25 79 GLY A N 1
ATOM 569 C CA . GLY A 1 79 ? -27.196 0.800 21.699 1.00 56.25 79 GLY A CA 1
ATOM 570 C C . GLY A 1 79 ? -27.151 -0.691 22.067 1.00 56.25 79 GLY A C 1
ATOM 571 O O . GLY A 1 79 ? -27.441 -1.031 23.207 1.00 56.25 79 GLY A O 1
ATOM 572 N N . TYR A 1 80 ? -26.803 -1.595 21.141 1.00 49.97 80 TYR A N 1
ATOM 573 C CA . TYR A 1 80 ? -26.806 -3.045 21.420 1.00 49.97 80 TYR A CA 1
ATOM 574 C C . TYR A 1 80 ? -25.469 -3.585 21.969 1.00 49.97 80 TYR A C 1
ATOM 576 O O . TYR A 1 80 ? -25.411 -4.728 22.414 1.00 49.97 80 TYR A O 1
ATOM 584 N N . ILE A 1 81 ? -24.381 -2.801 21.935 1.00 54.62 81 ILE A N 1
ATOM 585 C CA . ILE A 1 81 ? -23.055 -3.209 22.431 1.00 54.62 81 ILE A CA 1
ATOM 586 C C . ILE A 1 81 ? -22.361 -1.996 23.057 1.00 54.62 81 ILE A C 1
ATOM 588 O O . ILE A 1 81 ? -22.041 -1.036 22.360 1.00 54.62 81 ILE A O 1
ATOM 592 N N . ASP A 1 82 ? -22.092 -2.063 24.360 1.00 57.53 82 ASP A N 1
ATOM 593 C CA . ASP A 1 82 ? -21.131 -1.187 25.028 1.00 57.53 82 ASP A CA 1
ATOM 594 C C . ASP A 1 82 ? -19.741 -1.506 24.451 1.00 57.53 82 ASP A C 1
ATOM 596 O O . ASP A 1 82 ? -19.186 -2.591 24.675 1.00 57.53 82 ASP A O 1
ATOM 600 N N . ILE A 1 83 ? -19.229 -0.628 23.582 1.00 58.97 83 ILE A N 1
ATOM 601 C CA . ILE A 1 83 ? -17.922 -0.807 22.943 1.00 58.97 83 ILE A CA 1
ATOM 602 C C . ILE A 1 83 ? -16.882 -0.648 24.047 1.00 58.97 83 ILE A C 1
ATOM 604 O O . ILE A 1 83 ? -16.439 0.451 24.369 1.00 58.97 83 ILE A O 1
ATOM 608 N N . ASN A 1 84 ? -16.497 -1.771 24.648 1.00 67.00 84 ASN A N 1
ATOM 609 C CA . ASN A 1 84 ? -15.473 -1.800 25.676 1.00 67.00 84 ASN A CA 1
ATOM 610 C C . ASN A 1 84 ? -14.098 -1.562 25.025 1.00 67.00 84 ASN A C 1
ATOM 612 O O . ASN A 1 84 ? -13.376 -2.499 24.659 1.00 67.00 84 ASN A O 1
ATOM 616 N N . TRP A 1 85 ? -13.760 -0.283 24.858 1.00 71.81 85 TRP A N 1
ATOM 617 C CA . TRP A 1 85 ? -12.502 0.210 24.296 1.00 71.81 85 TRP A CA 1
ATOM 618 C C . TRP A 1 85 ? -11.274 -0.349 25.019 1.00 71.81 85 TRP A C 1
ATOM 620 O O . TRP A 1 85 ? -10.232 -0.546 24.398 1.00 71.81 85 TRP A O 1
ATOM 630 N N . GLU A 1 86 ? -11.405 -0.705 26.297 1.00 73.56 86 GLU A N 1
ATOM 631 C CA . GLU A 1 86 ? -10.317 -1.255 27.105 1.00 73.56 86 GLU A CA 1
ATOM 632 C C . GLU A 1 86 ? -9.859 -2.636 26.604 1.00 73.56 86 GLU A C 1
ATOM 634 O O . GLU A 1 86 ? -8.661 -2.927 26.535 1.00 73.56 86 GLU A O 1
ATOM 639 N N . LYS A 1 87 ? -10.802 -3.492 26.183 1.00 73.94 87 LYS A N 1
ATOM 640 C CA . LYS A 1 87 ? -10.480 -4.793 25.567 1.00 73.94 87 LYS A CA 1
ATOM 641 C C . LYS A 1 87 ? -9.886 -4.645 24.170 1.00 73.94 87 LYS A C 1
ATOM 643 O O . LYS A 1 87 ? -9.071 -5.485 23.784 1.00 73.94 87 LYS A O 1
ATOM 648 N N . ILE A 1 88 ? -10.311 -3.630 23.417 1.00 77.19 88 ILE A N 1
ATOM 649 C CA . ILE A 1 88 ? -9.790 -3.348 22.075 1.00 77.19 88 ILE A CA 1
ATOM 650 C C . ILE A 1 88 ? -8.350 -2.849 22.190 1.00 77.19 88 ILE A C 1
ATOM 652 O O . ILE A 1 88 ? -7.472 -3.472 21.598 1.00 77.19 88 ILE A O 1
ATOM 656 N N . ASN A 1 89 ? -8.082 -1.847 23.032 1.00 80.06 89 ASN A N 1
ATOM 657 C CA . ASN A 1 89 ? -6.725 -1.345 23.269 1.00 80.06 89 ASN A CA 1
ATOM 658 C C . ASN A 1 89 ? -5.780 -2.451 23.742 1.00 80.06 89 ASN A C 1
ATOM 660 O O . ASN A 1 89 ? -4.750 -2.671 23.119 1.00 80.06 89 ASN A O 1
ATOM 664 N N . LYS A 1 90 ? -6.167 -3.256 24.743 1.00 85.81 90 LYS A N 1
ATOM 665 C CA . LYS A 1 90 ? -5.324 -4.374 25.218 1.00 85.81 90 LYS A CA 1
ATOM 666 C C . LYS A 1 90 ? -5.002 -5.413 24.134 1.00 85.81 90 LYS A C 1
ATOM 668 O O . LYS A 1 90 ? -4.009 -6.132 24.252 1.00 85.81 90 LYS A O 1
ATOM 673 N N . LYS A 1 91 ? -5.853 -5.564 23.113 1.00 81.25 91 LYS A N 1
ATOM 674 C CA . LYS A 1 91 ? -5.595 -6.451 21.965 1.00 81.25 91 LYS A CA 1
ATOM 675 C C . LYS A 1 91 ? -4.729 -5.764 20.910 1.00 81.25 91 LYS A C 1
ATOM 677 O O . LYS A 1 91 ? -3.853 -6.430 20.366 1.00 81.25 91 LYS A O 1
ATOM 682 N N . VAL A 1 92 ? -4.964 -4.480 20.647 1.00 83.06 92 VAL A N 1
ATOM 683 C CA . VAL A 1 92 ? -4.171 -3.661 19.719 1.00 83.06 92 VAL A CA 1
ATOM 684 C C . VAL A 1 92 ? -2.732 -3.545 20.214 1.00 83.06 92 VAL A C 1
ATOM 686 O O . VAL A 1 92 ? -1.829 -3.854 19.447 1.00 83.06 92 VAL A O 1
ATOM 689 N N . ASP A 1 93 ? -2.518 -3.258 21.497 1.00 83.81 93 ASP A N 1
ATOM 690 C CA . ASP A 1 93 ? -1.182 -3.169 22.099 1.00 83.81 93 ASP A CA 1
ATOM 691 C C . ASP A 1 93 ? -0.416 -4.487 21.967 1.00 83.81 93 ASP A C 1
ATOM 693 O O . ASP A 1 93 ? 0.709 -4.508 21.491 1.00 83.81 93 ASP A O 1
ATOM 697 N N . LYS A 1 94 ? -1.049 -5.630 22.267 1.00 84.81 94 LYS A N 1
ATOM 698 C CA . LYS A 1 94 ? -0.407 -6.949 22.101 1.00 84.81 94 LYS A CA 1
ATOM 699 C C . LYS A 1 94 ? -0.038 -7.276 20.653 1.00 84.81 94 LYS A C 1
ATOM 701 O O . LYS A 1 94 ? 0.877 -8.067 20.429 1.00 84.81 94 LYS A O 1
ATOM 706 N N . ILE A 1 95 ? -0.792 -6.759 19.684 1.00 83.00 95 ILE A N 1
ATOM 707 C CA . ILE A 1 95 ? -0.494 -6.919 18.256 1.00 83.00 95 ILE A CA 1
ATOM 708 C C . ILE A 1 95 ? 0.653 -5.985 17.873 1.00 83.00 95 ILE A C 1
ATOM 710 O O . ILE A 1 95 ? 1.594 -6.432 17.222 1.00 83.00 95 ILE A O 1
ATOM 714 N N . SER A 1 96 ? 0.606 -4.733 18.327 1.00 78.56 96 SER A N 1
ATOM 715 C CA . SER A 1 96 ? 1.647 -3.736 18.096 1.00 78.56 96 SER A CA 1
ATOM 716 C C . SER A 1 96 ? 2.983 -4.183 18.686 1.00 78.56 96 SER A C 1
ATOM 718 O O . SER A 1 96 ? 3.972 -4.185 17.971 1.00 78.56 96 SER A O 1
ATOM 720 N N . ASP A 1 97 ? 2.997 -4.714 19.910 1.00 82.44 97 ASP A N 1
ATOM 721 C CA . ASP A 1 97 ? 4.190 -5.262 20.567 1.00 82.44 97 ASP A CA 1
ATOM 722 C C . ASP A 1 97 ? 4.794 -6.450 19.812 1.00 82.44 97 ASP A C 1
ATOM 724 O O . ASP A 1 97 ? 6.007 -6.651 19.822 1.00 82.44 97 ASP A O 1
ATOM 728 N N . LYS A 1 98 ? 3.959 -7.294 19.192 1.00 78.75 98 LYS A N 1
ATOM 729 C CA . LYS A 1 98 ? 4.442 -8.420 18.381 1.00 78.75 98 LYS A CA 1
ATOM 730 C C . LYS A 1 98 ? 5.028 -7.942 17.063 1.00 78.75 98 LYS A C 1
ATOM 732 O O . LYS A 1 98 ? 6.091 -8.415 16.688 1.00 78.75 98 LYS A O 1
ATOM 737 N N . ILE A 1 99 ? 4.362 -6.998 16.401 1.00 75.31 99 ILE A N 1
ATOM 738 C CA . ILE A 1 99 ? 4.854 -6.377 15.168 1.00 75.31 99 ILE A CA 1
ATOM 739 C C . ILE A 1 99 ? 6.152 -5.631 15.451 1.00 75.31 99 ILE A C 1
ATOM 741 O O . ILE A 1 99 ? 7.102 -5.753 14.690 1.00 75.31 99 ILE A O 1
ATOM 745 N N . GLU A 1 100 ? 6.222 -4.893 16.552 1.00 71.25 100 GLU A N 1
ATOM 746 C CA . GLU A 1 100 ? 7.423 -4.195 16.984 1.00 71.25 100 GLU A CA 1
ATOM 747 C C . GLU A 1 100 ? 8.531 -5.203 17.280 1.00 71.25 100 GLU A C 1
ATOM 749 O O . GLU A 1 100 ? 9.584 -5.099 16.678 1.00 71.25 100 GLU A O 1
ATOM 754 N N . LYS A 1 101 ? 8.283 -6.274 18.041 1.00 72.62 101 LYS A N 1
ATOM 755 C CA . LYS A 1 101 ? 9.292 -7.325 18.286 1.00 72.62 101 LYS A CA 1
ATOM 756 C C . LYS A 1 101 ? 9.745 -8.073 17.029 1.00 72.62 101 LYS A C 1
ATOM 758 O O . LYS A 1 101 ? 10.898 -8.489 16.961 1.00 72.62 101 LYS A O 1
ATOM 763 N N . GLU A 1 102 ? 8.866 -8.249 16.046 1.00 69.69 102 GLU A N 1
ATOM 764 C CA . GLU A 1 102 ? 9.196 -8.845 14.743 1.00 69.69 102 GLU A CA 1
ATOM 765 C C . GLU A 1 102 ? 9.864 -7.839 13.781 1.00 69.69 102 GLU A C 1
ATOM 767 O O . GLU A 1 102 ? 10.554 -8.255 12.851 1.00 69.69 102 GLU A O 1
ATOM 772 N N . SER A 1 103 ? 9.714 -6.527 14.008 1.00 59.00 103 SER A N 1
ATOM 773 C CA . SER A 1 103 ? 10.258 -5.445 13.165 1.00 59.00 103 SER A CA 1
ATOM 774 C C . SER A 1 103 ? 11.410 -4.655 13.802 1.00 59.00 103 SER A C 1
ATOM 776 O O . SER A 1 103 ? 12.065 -3.861 13.119 1.00 59.00 103 SER A O 1
ATOM 778 N N . THR A 1 104 ? 11.725 -4.891 15.079 1.00 53.12 104 THR A N 1
ATOM 779 C CA . THR A 1 104 ? 12.836 -4.257 15.791 1.00 53.12 104 THR A CA 1
ATOM 780 C C . THR A 1 104 ? 14.155 -4.833 15.308 1.00 53.12 104 THR A C 1
ATOM 782 O O . THR A 1 104 ? 14.715 -5.772 15.868 1.00 53.12 104 THR A O 1
ATOM 785 N N . GLY A 1 105 ? 14.652 -4.211 14.248 1.00 56.66 105 GLY A N 1
ATOM 786 C CA . GLY A 1 105 ? 16.048 -4.259 13.835 1.00 56.66 105 GLY A CA 1
ATOM 787 C C . GLY A 1 105 ? 16.516 -2.995 13.112 1.00 56.66 105 GLY A C 1
ATOM 788 O O . GLY A 1 105 ? 17.715 -2.723 13.102 1.00 56.66 105 GLY A O 1
ATOM 789 N N . ARG A 1 106 ? 15.615 -2.193 12.525 1.00 55.41 106 ARG A N 1
ATOM 790 C CA . ARG A 1 106 ? 15.943 -0.886 11.932 1.00 55.41 106 ARG A CA 1
ATOM 791 C C . ARG A 1 106 ? 14.648 -0.135 11.616 1.00 55.41 106 ARG A C 1
ATOM 793 O O . ARG A 1 106 ? 13.744 -0.731 11.037 1.00 55.41 106 ARG A O 1
ATOM 800 N N . SER A 1 107 ? 14.573 1.161 11.933 1.00 56.25 107 SER A N 1
ATOM 801 C CA . SER A 1 107 ? 13.613 2.056 11.266 1.00 56.25 107 SER A CA 1
ATOM 802 C C . SER A 1 107 ? 13.747 1.809 9.761 1.00 56.25 107 SER A C 1
ATOM 804 O O . SER A 1 107 ? 14.881 1.740 9.274 1.00 56.25 107 SER A O 1
ATOM 806 N N . PRO A 1 108 ? 12.666 1.517 9.027 1.00 65.38 108 PRO A N 1
ATOM 807 C CA . PRO A 1 108 ? 12.836 0.900 7.733 1.00 65.38 108 PRO A CA 1
ATOM 808 C C . PRO A 1 108 ? 13.448 1.934 6.780 1.00 65.38 108 PRO A C 1
ATOM 810 O O . PRO A 1 108 ? 12.917 3.022 6.595 1.00 65.38 108 PRO A O 1
ATOM 813 N N . ASP A 1 109 ? 14.600 1.577 6.211 1.00 65.12 109 ASP A N 1
ATOM 814 C CA . ASP A 1 109 ? 15.567 2.393 5.446 1.00 65.12 109 ASP A CA 1
ATOM 815 C C . ASP A 1 109 ? 14.942 3.309 4.359 1.00 65.12 109 ASP A C 1
ATOM 817 O O . ASP A 1 109 ? 15.554 4.255 3.863 1.00 65.12 109 ASP A O 1
ATOM 821 N N . TRP A 1 110 ? 13.693 3.035 3.966 1.00 71.94 110 TRP A N 1
ATOM 822 C CA . TRP A 1 110 ? 12.887 3.843 3.051 1.00 71.94 110 TRP A CA 1
ATOM 823 C C . TRP A 1 110 ? 12.358 5.145 3.673 1.00 71.94 110 TRP A C 1
ATOM 825 O O . TRP A 1 110 ? 12.203 6.130 2.950 1.00 71.94 110 TRP A O 1
ATOM 835 N N . PHE A 1 111 ? 12.105 5.182 4.982 1.00 69.06 111 PHE A N 1
ATOM 836 C CA . PHE A 1 111 ? 11.552 6.352 5.669 1.00 69.06 111 PHE A CA 1
ATOM 837 C C . PHE A 1 111 ? 12.576 7.496 5.740 1.00 69.06 111 PHE A C 1
ATOM 839 O O . PHE A 1 111 ? 12.253 8.652 5.456 1.00 69.06 111 PHE A O 1
ATOM 846 N N . GLU A 1 112 ? 13.846 7.166 5.992 1.00 70.94 112 GLU A N 1
ATOM 847 C CA . GLU A 1 112 ? 14.953 8.132 5.965 1.00 70.94 112 GLU A CA 1
ATOM 848 C C . GLU A 1 112 ? 15.19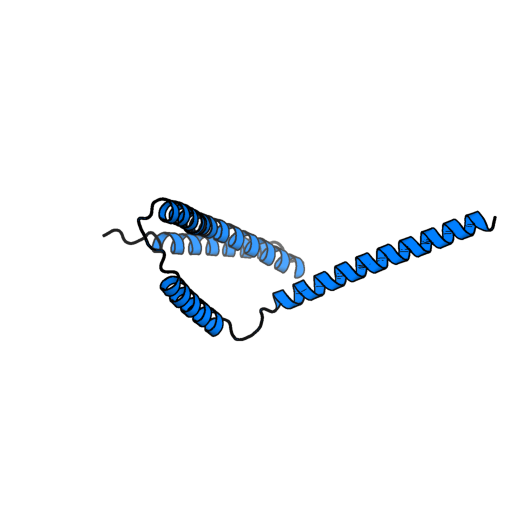2 8.688 4.551 1.00 70.94 112 GLU A C 1
ATOM 850 O O . GLU A 1 112 ? 15.367 9.897 4.374 1.00 70.94 112 GLU A O 1
ATOM 855 N N . LYS A 1 113 ? 15.101 7.839 3.515 1.00 69.75 113 LYS A N 1
ATOM 856 C CA . LYS A 1 113 ? 15.258 8.257 2.107 1.00 69.75 113 LYS A CA 1
ATOM 857 C C . LYS A 1 113 ? 14.160 9.215 1.652 1.00 69.75 113 LYS A C 1
ATOM 859 O O . LYS A 1 113 ? 14.452 10.165 0.925 1.00 69.75 113 LYS A O 1
ATOM 864 N N . VAL A 1 114 ? 12.911 8.990 2.065 1.00 73.88 114 VAL A N 1
ATOM 865 C CA . VAL A 1 114 ? 11.785 9.880 1.728 1.00 73.88 114 VAL A CA 1
ATOM 866 C C . VAL A 1 114 ? 11.950 11.237 2.405 1.00 73.88 114 VAL A C 1
ATOM 868 O O . VAL A 1 114 ? 11.785 12.265 1.744 1.00 73.88 114 VAL A O 1
ATOM 871 N N . SER A 1 115 ? 12.346 11.245 3.680 1.00 70.00 115 SER A N 1
ATOM 872 C CA . SER A 1 115 ? 12.612 12.483 4.415 1.00 70.00 115 SER A CA 1
ATOM 873 C C . SER A 1 115 ? 13.716 13.297 3.727 1.00 70.00 115 SER A C 1
ATOM 875 O O . SER A 1 115 ? 13.494 14.446 3.338 1.00 70.00 115 SER A O 1
ATOM 877 N N . MET A 1 116 ? 14.857 12.669 3.421 1.00 72.44 116 MET A N 1
ATOM 878 C CA . MET A 1 116 ? 15.990 13.321 2.751 1.00 72.44 116 MET A CA 1
ATOM 879 C C . MET A 1 116 ? 15.630 13.872 1.357 1.00 72.44 116 MET A C 1
ATOM 881 O O . MET A 1 116 ? 16.028 14.984 1.000 1.00 72.44 116 MET A O 1
ATOM 885 N N . LYS A 1 117 ? 14.825 13.138 0.577 1.00 71.25 117 LYS A N 1
ATOM 886 C CA . LYS A 1 117 ? 14.385 13.563 -0.763 1.00 71.25 117 LYS A CA 1
ATOM 887 C C . LYS A 1 117 ? 13.409 14.745 -0.708 1.00 71.25 117 LYS A C 1
ATOM 889 O O . LYS A 1 117 ? 13.449 15.616 -1.579 1.00 71.25 117 LYS A O 1
ATOM 894 N N . SER A 1 118 ? 12.579 14.815 0.334 1.00 75.75 118 SER A N 1
ATOM 895 C CA . SER A 1 118 ? 11.667 15.940 0.568 1.00 75.75 118 SER A CA 1
ATOM 896 C C . SER A 1 118 ? 12.430 17.234 0.885 1.00 75.75 118 SER A C 1
ATOM 898 O O . SER A 1 118 ? 12.189 18.260 0.246 1.00 75.75 118 SER A O 1
ATOM 900 N N . TYR A 1 119 ? 13.436 17.175 1.769 1.00 79.31 119 TYR A N 1
ATOM 901 C CA . TYR A 1 119 ? 14.303 18.324 2.070 1.00 79.31 119 TYR A CA 1
ATOM 902 C C . TYR A 1 119 ? 15.065 18.827 0.841 1.00 79.31 119 TYR A C 1
ATOM 904 O O . TYR A 1 119 ? 15.131 20.032 0.610 1.00 79.31 119 TYR A O 1
ATOM 912 N N . TRP A 1 120 ? 15.596 17.921 0.016 1.00 83.38 120 TRP A N 1
ATOM 913 C CA . TRP A 1 120 ? 16.316 18.296 -1.203 1.00 83.38 120 TRP A CA 1
ATOM 914 C C . TRP A 1 120 ? 15.411 19.013 -2.215 1.00 83.38 120 TRP A C 1
ATOM 916 O O . TRP A 1 120 ? 15.806 20.016 -2.807 1.00 83.38 120 TRP A O 1
ATOM 926 N N . THR A 1 121 ? 14.163 18.556 -2.349 1.00 83.88 121 THR A N 1
ATOM 927 C CA . THR A 1 121 ? 13.161 19.186 -3.224 1.00 83.88 121 THR A CA 1
ATOM 928 C C . THR A 1 121 ? 12.802 20.591 -2.730 1.00 83.88 121 THR A C 1
ATOM 930 O O . THR A 1 121 ? 12.800 21.540 -3.513 1.00 83.88 121 THR A O 1
ATOM 933 N N . TRP A 1 122 ? 12.578 20.755 -1.423 1.00 88.62 122 TRP A N 1
ATOM 934 C CA . TRP A 1 122 ? 12.352 22.067 -0.808 1.00 88.62 122 TRP A CA 1
ATOM 935 C C . TRP A 1 122 ? 13.549 23.009 -0.976 1.00 88.62 122 TRP A C 1
ATOM 937 O O . TRP A 1 122 ? 13.370 24.183 -1.302 1.00 88.62 122 TRP A O 1
ATOM 947 N N . MET A 1 123 ? 14.772 22.495 -0.833 1.00 85.88 123 MET A N 1
ATOM 948 C CA . MET A 1 123 ? 15.994 23.275 -1.025 1.00 85.88 123 MET A CA 1
ATOM 949 C C . MET A 1 123 ? 16.141 23.753 -2.477 1.00 85.88 123 MET A C 1
ATOM 951 O O . MET A 1 123 ? 16.511 24.905 -2.700 1.00 85.88 123 MET A O 1
ATOM 955 N N . PHE A 1 124 ? 15.783 22.916 -3.459 1.00 88.25 124 PHE A N 1
ATOM 956 C CA . PHE A 1 124 ? 15.744 23.291 -4.878 1.00 88.25 124 PHE A CA 1
ATOM 957 C C . PHE A 1 124 ? 14.703 24.372 -5.175 1.00 88.25 124 PHE A C 1
ATOM 959 O O . PHE A 1 124 ? 15.004 25.318 -5.901 1.00 88.25 124 PHE A O 1
ATOM 966 N N . ILE A 1 125 ? 13.504 24.270 -4.595 1.00 84.12 125 ILE A N 1
ATOM 967 C CA . ILE A 1 125 ? 12.437 25.266 -4.778 1.00 84.12 125 ILE A CA 1
ATOM 968 C C . ILE A 1 125 ? 12.867 26.627 -4.214 1.00 84.12 125 ILE A C 1
ATOM 970 O O . ILE A 1 125 ? 12.702 27.648 -4.884 1.00 84.12 125 ILE A O 1
ATOM 974 N N . ILE A 1 126 ? 13.470 26.651 -3.020 1.00 84.44 126 ILE A N 1
ATOM 975 C CA . ILE A 1 126 ? 13.979 27.884 -2.401 1.00 84.44 126 ILE A CA 1
ATOM 976 C C . ILE A 1 126 ? 15.091 28.500 -3.261 1.00 84.44 126 ILE A C 1
ATOM 978 O O . ILE A 1 126 ? 15.067 29.704 -3.526 1.00 84.44 126 ILE A O 1
ATOM 982 N N . HIS A 1 127 ? 16.032 27.687 -3.753 1.00 84.00 127 HIS A N 1
ATOM 983 C CA . HIS A 1 127 ? 17.117 28.169 -4.612 1.00 84.00 127 HIS A CA 1
ATOM 984 C C . HIS A 1 127 ? 16.606 28.706 -5.954 1.00 84.00 127 HIS A C 1
ATOM 986 O O . HIS A 1 127 ? 17.059 29.757 -6.410 1.00 84.00 127 HIS A O 1
ATOM 992 N N . TYR A 1 128 ? 15.643 28.016 -6.572 1.00 81.69 128 TYR A N 1
ATOM 993 C CA . TYR A 1 128 ? 15.021 28.443 -7.823 1.00 81.6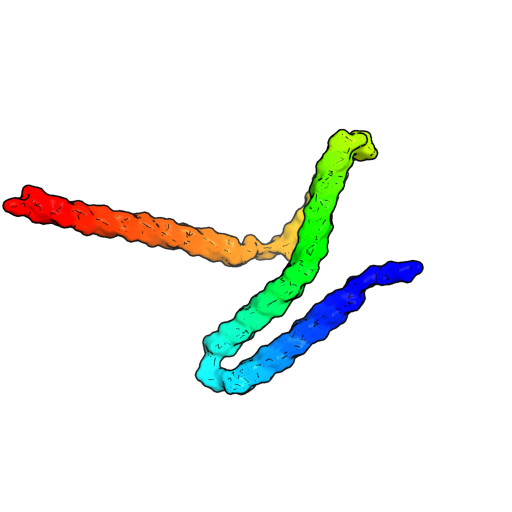9 128 TYR A CA 1
ATOM 994 C C . TYR A 1 128 ? 14.303 29.786 -7.647 1.00 81.69 128 TYR A C 1
ATOM 996 O O . TYR A 1 128 ? 14.524 30.719 -8.422 1.00 81.69 128 TYR A O 1
ATOM 1004 N N . ASN A 1 129 ? 13.515 29.934 -6.580 1.00 82.19 129 ASN A N 1
ATOM 1005 C CA . ASN A 1 129 ? 12.822 31.185 -6.277 1.00 82.19 129 ASN A CA 1
ATOM 1006 C C . ASN A 1 129 ? 13.820 32.341 -6.038 1.00 82.19 129 ASN A C 1
ATOM 1008 O O . ASN A 1 129 ? 13.674 33.415 -6.623 1.00 82.19 129 ASN A O 1
ATOM 1012 N N . TYR A 1 130 ? 14.907 32.092 -5.299 1.00 82.25 130 TYR A N 1
ATOM 1013 C CA . TYR A 1 130 ? 15.966 33.077 -5.044 1.00 82.25 130 TYR A CA 1
ATOM 1014 C C . TYR A 1 130 ? 16.704 33.533 -6.320 1.00 82.25 130 TYR A C 1
ATOM 1016 O O . TYR A 1 130 ? 16.924 34.731 -6.523 1.00 82.25 130 TYR A O 1
ATOM 1024 N N . LEU A 1 131 ? 17.045 32.602 -7.218 1.00 78.25 131 LEU A N 1
ATOM 1025 C CA . LEU A 1 131 ? 17.665 32.897 -8.522 1.00 78.25 131 LEU A CA 1
ATOM 1026 C C . LEU A 1 131 ? 16.750 33.733 -9.426 1.00 78.25 131 LEU A C 1
ATOM 1028 O O . LEU A 1 131 ? 17.210 34.649 -10.120 1.00 78.25 131 LEU A O 1
ATOM 1032 N N . THR A 1 132 ? 15.449 33.447 -9.383 1.00 73.31 132 THR A N 1
ATOM 1033 C CA . THR A 1 132 ? 14.435 34.215 -10.113 1.00 73.31 132 THR A CA 1
ATOM 1034 C C . THR A 1 132 ? 14.360 35.644 -9.566 1.00 73.31 132 THR A C 1
ATOM 1036 O O . THR A 1 132 ? 14.377 36.607 -10.334 1.00 73.31 132 THR A O 1
ATOM 1039 N N . TYR A 1 133 ? 14.408 35.801 -8.239 1.00 76.12 133 TYR A N 1
ATOM 1040 C CA . TYR A 1 133 ? 14.424 37.105 -7.572 1.00 76.12 133 TYR A CA 1
ATOM 1041 C C . TYR A 1 133 ? 15.656 37.948 -7.943 1.00 76.12 133 TYR A C 1
ATOM 1043 O O . TYR A 1 133 ? 15.536 39.136 -8.244 1.00 76.12 133 TYR A O 1
ATOM 1051 N N . GLN A 1 134 ? 16.845 37.337 -7.982 1.00 75.56 134 GLN A N 1
ATOM 1052 C CA . GLN A 1 134 ? 18.081 38.008 -8.408 1.00 75.56 134 GLN A CA 1
ATOM 1053 C C . GLN A 1 134 ? 18.033 38.453 -9.877 1.00 75.56 134 GLN A C 1
ATOM 1055 O O . GLN A 1 134 ? 18.494 39.548 -10.207 1.00 75.56 134 GLN A O 1
ATOM 1060 N N . SER A 1 135 ? 17.445 37.638 -10.757 1.00 75.69 135 SER A N 1
ATOM 1061 C CA . SER A 1 135 ? 17.304 37.970 -12.181 1.00 75.69 135 SER A CA 1
ATOM 1062 C C . SER A 1 135 ? 16.340 39.137 -12.401 1.00 75.69 135 SER A C 1
ATOM 1064 O O . SER A 1 135 ? 16.667 40.071 -13.135 1.00 75.69 135 SER A O 1
ATOM 1066 N N . ILE A 1 136 ? 15.199 39.144 -11.702 1.00 77.31 136 ILE A N 1
ATOM 1067 C CA . ILE A 1 136 ? 14.234 40.254 -11.739 1.00 77.31 136 ILE A CA 1
ATOM 1068 C C . ILE A 1 136 ? 14.861 41.529 -11.163 1.00 77.31 136 ILE A C 1
ATOM 1070 O O . ILE A 1 136 ? 14.760 42.591 -11.774 1.00 77.31 136 ILE A O 1
ATOM 1074 N N . LYS A 1 137 ? 15.576 41.435 -10.034 1.00 81.50 137 LYS A N 1
ATOM 1075 C CA . LYS A 1 137 ? 16.270 42.581 -9.428 1.00 81.50 137 LYS A CA 1
ATOM 1076 C C . LYS A 1 137 ? 17.296 43.197 -10.386 1.00 81.50 137 LYS A C 1
ATOM 1078 O O . LYS A 1 137 ? 17.344 44.418 -10.505 1.00 81.50 137 LYS A O 1
ATOM 1083 N N . LYS A 1 138 ? 18.078 42.378 -11.102 1.00 79.69 138 LYS A N 1
ATOM 1084 C CA . LYS A 1 138 ? 19.018 42.859 -12.132 1.00 79.69 138 LYS A CA 1
ATOM 1085 C C . LYS A 1 138 ? 18.309 43.541 -13.305 1.00 79.69 138 LYS A C 1
ATOM 1087 O O . LYS A 1 138 ? 18.765 44.592 -13.743 1.00 79.69 138 LYS A O 1
ATOM 1092 N N . LEU A 1 139 ? 17.200 42.977 -13.785 1.00 77.88 139 LEU A N 1
ATOM 1093 C CA . LEU A 1 139 ? 16.395 43.564 -14.863 1.00 77.88 139 LEU A CA 1
ATOM 1094 C C . LEU A 1 139 ? 15.798 44.920 -14.465 1.00 77.88 139 LEU A C 1
ATOM 1096 O O . LEU A 1 139 ? 15.910 45.880 -15.221 1.00 77.88 139 LEU A O 1
ATOM 1100 N N . VAL A 1 140 ? 15.228 45.026 -13.263 1.00 75.31 140 VAL A N 1
ATOM 1101 C CA . VAL A 1 140 ? 14.660 46.282 -12.749 1.00 75.31 140 VAL A CA 1
ATOM 1102 C C . VAL A 1 140 ? 15.744 47.341 -12.560 1.00 75.31 140 VAL A C 1
ATOM 1104 O O . VAL A 1 140 ? 15.563 48.474 -13.001 1.00 75.31 140 VAL A O 1
ATOM 1107 N N . LEU A 1 141 ? 16.894 46.984 -11.975 1.00 75.50 141 LEU A N 1
ATOM 1108 C CA . LEU A 1 141 ? 18.014 47.924 -11.861 1.00 75.50 141 LEU A CA 1
ATOM 1109 C C . LEU A 1 141 ? 18.523 48.386 -13.233 1.00 75.50 141 LEU A C 1
ATOM 1111 O O . LEU A 1 141 ? 18.862 49.554 -13.372 1.00 75.50 141 LEU A O 1
ATOM 1115 N N . SER A 1 142 ? 18.532 47.516 -14.247 1.00 73.88 142 SER A N 1
ATOM 1116 C CA . SER A 1 142 ? 18.924 47.886 -15.614 1.00 73.88 142 SER A CA 1
ATOM 1117 C C . SER A 1 142 ? 17.951 48.854 -16.293 1.00 73.88 142 SER A C 1
ATOM 1119 O O . SER A 1 142 ? 18.364 49.557 -17.211 1.00 73.88 142 SER A O 1
ATOM 1121 N N . ILE A 1 143 ? 16.677 48.865 -15.896 1.00 70.06 143 ILE A N 1
ATOM 1122 C CA . ILE A 1 143 ? 15.666 49.797 -16.417 1.00 70.06 143 ILE A CA 1
ATOM 1123 C C . ILE A 1 143 ? 15.724 51.128 -15.660 1.00 70.06 143 ILE A C 1
ATOM 1125 O O . ILE A 1 143 ? 15.541 52.174 -16.262 1.00 70.06 143 ILE A O 1
ATOM 1129 N N . TYR A 1 144 ? 15.999 51.095 -14.355 1.00 64.69 144 TYR A N 1
ATOM 1130 C CA . TYR A 1 144 ? 16.019 5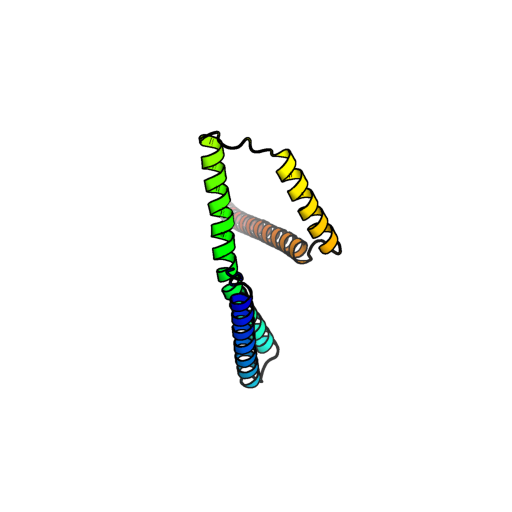2.292 -13.506 1.00 64.69 144 TYR A CA 1
ATOM 1131 C C . TYR A 1 144 ? 17.301 53.133 -13.651 1.00 64.69 144 TYR A C 1
ATOM 1133 O O . TYR A 1 144 ? 17.313 54.305 -13.294 1.00 64.69 144 TYR A O 1
ATOM 1141 N N . TRP A 1 145 ? 18.387 52.529 -14.144 1.00 55.25 145 TRP A N 1
ATOM 1142 C CA . TRP A 1 145 ? 19.672 53.188 -14.424 1.00 55.25 145 TRP A CA 1
ATOM 1143 C C . TRP A 1 145 ? 19.901 53.479 -15.920 1.00 55.25 145 TRP A C 1
ATOM 1145 O O . TRP A 1 145 ? 21.040 53.700 -16.336 1.00 55.25 145 TRP A O 1
ATOM 1155 N N . ARG A 1 146 ? 18.834 53.473 -16.727 1.00 50.41 146 ARG A N 1
ATOM 1156 C CA . ARG A 1 146 ? 18.836 53.920 -18.124 1.00 50.41 146 ARG A CA 1
ATOM 1157 C C . ARG A 1 146 ? 18.002 55.184 -18.270 1.00 50.41 146 ARG A C 1
ATOM 1159 O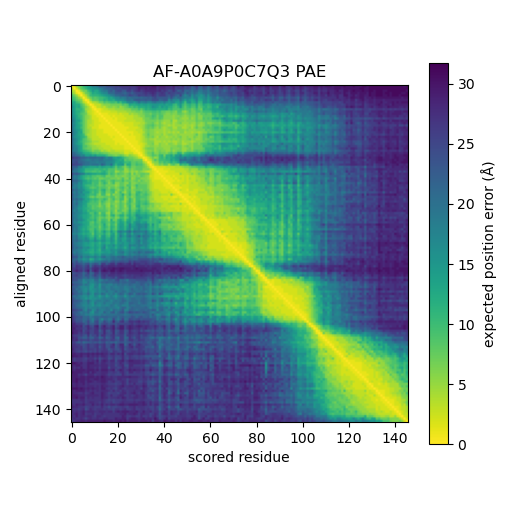 O . ARG A 1 146 ? 18.413 56.028 -19.093 1.00 50.41 146 ARG A O 1
#

Solvent-accessible surface area (backbone atoms only — not comparable to full-atom values): 8367 Å² total; per-residue (Å²): 136,83,79,70,74,58,64,60,55,52,51,52,49,50,52,55,51,52,52,48,48,55,54,49,53,51,53,51,63,73,56,79,81,50,73,68,59,47,52,47,52,51,51,52,51,53,49,50,54,51,49,55,53,45,51,57,54,43,52,53,47,48,49,52,54,53,49,49,52,52,52,49,53,52,37,64,74,67,70,80,54,86,79,59,58,68,64,50,49,61,49,51,50,59,49,50,54,49,52,44,68,76,51,74,84,57,84,61,73,64,59,59,52,52,54,54,52,50,53,52,52,53,52,49,51,53,50,51,54,50,55,50,52,53,52,50,53,51,54,51,52,58,60,75,76,104

InterPro domains:
  IPR007014 FUN14 [PF04930] (40-104)
  IPR007014 FUN14 [PTHR21346] (18-107)